Protein AF-A0A8H6XQX0-F1 (afdb_monomer)

Secondary structure (DSSP, 8-state):
----SSS-TTSS--TT-TTSTT-SEEEEEEEB-STT-PEEEEEEEHHHHHHHHHHHHHHHGGGB-HHHHHHHTSPEEP-TT-SSSS--GGGEEEEETTTTEEEEETT---GGGGS-TTPPPPPPPTTS-HHHHHHHHHHHHHHSPPS----GGGS---TTHHHHHHHHHHHHHT--

Radius of gyration: 22.28 Å; Cα contacts (8 Å, |Δi|>4): 234; chains: 1; bounding box: 39×79×39 Å

Organism: NCBI:txid230812

Foldseek 3Di:
DQPPVPPDCPPQHDQQDQPHVLGHKWKAWWWFPDPLGWIKIKIARNNQLVQLLVLCCVQPVVGTDPVSNVRSVPIGGDDPVDPPPDAHPQQWPDAPDVNRMTMGIPPRGWPCVVDDPPRDTDDDDPSDDVVSVVRSVVSCNVRVDDPDDPDPPPPPPPPCPVVVVVVVVVVVVVVD

Nearest PDB structures (foldseek):
  1lfp-assembly1_A  TM=2.891E-01  e=1.469E+00  Aquifex aeolicus
  3bgy-assembly2_B  TM=1.994E-01  e=1.085E+00  Acanthamoeba polyphaga mimivirus
  3qta-assembly1_B  TM=4.505E-01  e=8.505E+00  Haloarcula marismortui ATCC 43049
  2qze-assembly1_A  TM=2.098E-01  e=5.566E+00  Mimivirus

Sequence (176 aa):
MLVCVSTSSTQYGHADNASRPGGVMISASFQSNGANGTVFRILSDNTTTTNLIGAILANCSASLTNASIAAAGSPTPYNDSSTSSLPQPEQIVQYYRASSIALSVDGYNDTSIFQAEGTPDVPIPSTVDATTLDCLNQTIGLAAPLIGGVGSQWAAIPNNMGLLGLVWLVWFSMLM

pLDDT: mean 77.63, std 14.97, range [33.72, 93.06]

Mean predicted aligned error: 12.63 Å

Solvent-accessible surface area (backbone atoms only — not comparable to full-atom values): 10409 Å² total; per-residue (Å²): 110,54,85,64,93,54,100,61,69,71,86,86,49,62,52,74,40,59,87,42,91,49,33,28,30,25,34,34,53,43,28,31,58,50,100,71,53,40,40,35,35,40,40,21,29,41,53,56,41,56,53,45,46,56,53,41,54,73,74,36,48,89,40,35,28,73,68,27,63,60,46,39,78,63,57,42,74,52,55,96,88,46,82,88,85,50,82,50,79,38,17,50,76,47,67,42,77,86,36,25,33,37,37,23,36,71,87,50,74,30,72,32,82,80,51,63,92,87,54,72,71,60,78,81,59,88,73,51,52,61,68,43,50,49,46,51,49,54,42,48,69,68,65,52,83,65,96,76,73,87,65,87,81,68,79,74,68,66,92,60,62,69,55,56,55,52,53,51,53,53,53,55,66,72,74,111

Structure (mmCIF, N/CA/C/O backbone):
data_AF-A0A8H6XQX0-F1
#
_entry.id   AF-A0A8H6XQX0-F1
#
loop_
_atom_site.group_PDB
_atom_site.id
_atom_site.type_symbol
_atom_site.label_atom_id
_atom_site.label_alt_id
_atom_site.label_comp_id
_atom_site.label_asym_id
_atom_site.label_entity_id
_atom_site.label_seq_id
_atom_site.pdbx_PDB_ins_code
_atom_site.Cartn_x
_atom_site.Cartn_y
_atom_site.Cartn_z
_atom_site.occupancy
_atom_site.B_iso_or_equiv
_atom_site.auth_seq_id
_atom_site.auth_comp_id
_atom_site.auth_asym_id
_atom_site.auth_atom_id
_atom_site.pdbx_PDB_model_num
ATOM 1 N N . MET A 1 1 ? -5.087 -7.895 12.248 1.00 46.47 1 MET A N 1
ATOM 2 C CA . MET A 1 1 ? -6.402 -7.234 12.413 1.00 46.47 1 MET A CA 1
ATOM 3 C C . MET A 1 1 ? -6.123 -5.775 12.735 1.00 46.47 1 MET A C 1
ATOM 5 O O . MET A 1 1 ? -5.595 -5.484 13.799 1.00 46.47 1 MET A O 1
ATOM 9 N N . LEU A 1 2 ? -6.349 -4.902 11.763 1.00 50.91 2 LEU A N 1
ATOM 10 C CA . LEU A 1 2 ? -5.970 -3.486 11.688 1.00 50.91 2 LEU A CA 1
ATOM 11 C C . LEU A 1 2 ? -7.205 -2.599 11.881 1.00 50.91 2 LEU A C 1
ATOM 13 O O . LEU A 1 2 ? -7.328 -1.519 11.314 1.00 50.91 2 LEU A O 1
ATOM 17 N N . VAL A 1 3 ? -8.154 -3.074 12.682 1.00 46.59 3 VAL A N 1
ATOM 18 C CA . VAL A 1 3 ? -9.329 -2.300 13.070 1.00 46.59 3 VAL A CA 1
ATOM 19 C C . VAL A 1 3 ? -8.913 -1.399 14.227 1.00 46.59 3 VAL A C 1
ATOM 21 O O . VAL A 1 3 ? -9.240 -1.692 15.365 1.00 46.59 3 VAL A O 1
ATOM 24 N N . CYS A 1 4 ? -8.097 -0.380 13.959 1.00 48.38 4 CYS A N 1
ATOM 25 C CA . CYS A 1 4 ? -7.839 0.735 14.876 1.00 48.38 4 CYS A CA 1
ATOM 26 C C . CYS A 1 4 ? -7.214 1.900 14.091 1.00 48.38 4 CYS A C 1
ATOM 28 O O . CYS A 1 4 ? -6.072 2.273 14.326 1.00 48.38 4 CYS A O 1
ATOM 30 N N . VAL A 1 5 ? -7.992 2.508 13.193 1.00 47.72 5 VAL A N 1
ATOM 31 C CA . VAL A 1 5 ? -8.020 3.980 13.161 1.00 47.72 5 VAL A CA 1
ATOM 32 C C . VAL A 1 5 ? -9.415 4.467 13.560 1.00 47.72 5 VAL A C 1
ATOM 34 O O . VAL A 1 5 ? -10.024 5.333 12.954 1.00 47.72 5 VAL A O 1
ATOM 37 N N . SER A 1 6 ? -9.951 3.839 14.606 1.00 44.19 6 SER A N 1
ATOM 38 C CA . SER A 1 6 ? -11.077 4.339 15.386 1.00 44.19 6 SER A CA 1
ATOM 39 C C . SER A 1 6 ? -10.605 4.422 16.831 1.00 44.19 6 SER A C 1
ATOM 41 O O . SER A 1 6 ? -9.967 3.490 17.323 1.00 44.19 6 SER A O 1
ATOM 43 N N . THR A 1 7 ? -10.923 5.525 17.491 1.00 43.25 7 THR A N 1
ATOM 44 C CA . THR A 1 7 ? -10.449 6.059 18.782 1.00 43.25 7 THR A CA 1
ATOM 45 C C . THR A 1 7 ? -10.664 5.187 20.040 1.00 43.25 7 THR A C 1
ATOM 47 O O . THR A 1 7 ? -10.712 5.700 21.155 1.00 43.25 7 THR A O 1
ATOM 50 N N . SER A 1 8 ? -10.746 3.860 19.914 1.00 44.47 8 SER A N 1
ATOM 51 C CA . SER A 1 8 ? -10.773 2.906 21.028 1.00 44.47 8 SER A CA 1
ATOM 52 C C . SER A 1 8 ? -9.456 2.126 21.085 1.00 44.47 8 SER A C 1
ATOM 54 O O . SER A 1 8 ? -9.314 1.038 20.532 1.00 44.47 8 SER A O 1
ATOM 56 N N . SER A 1 9 ? -8.467 2.693 21.773 1.00 52.31 9 SER A N 1
ATOM 57 C CA . SER A 1 9 ? -7.115 2.143 21.976 1.00 52.31 9 SER A CA 1
ATOM 58 C C . SER A 1 9 ? -7.054 0.856 22.824 1.00 52.31 9 SER A C 1
ATOM 60 O O . SER A 1 9 ? -5.973 0.416 23.216 1.00 52.31 9 SER A O 1
ATOM 62 N N . THR A 1 10 ? -8.190 0.224 23.124 1.00 55.31 10 THR A N 1
ATOM 63 C CA . THR A 1 10 ? -8.288 -0.846 24.126 1.00 55.31 10 THR A CA 1
ATOM 64 C C . THR A 1 10 ? -8.665 -2.214 23.571 1.00 55.31 10 THR A C 1
ATOM 66 O O . THR A 1 10 ? -8.369 -3.206 24.232 1.00 55.31 10 THR A O 1
ATOM 69 N N . GLN A 1 11 ? -9.262 -2.323 22.377 1.00 53.53 11 GLN A N 1
ATOM 70 C CA . GLN A 1 11 ? -9.705 -3.634 21.876 1.00 53.53 11 GLN A CA 1
ATOM 71 C C . GLN A 1 11 ? -8.546 -4.497 21.357 1.00 53.53 11 GLN A C 1
ATOM 73 O O . GLN A 1 11 ? -8.543 -5.709 21.566 1.00 53.53 11 GLN A O 1
ATOM 78 N N . TYR A 1 12 ? -7.542 -3.879 20.726 1.00 58.88 12 TYR A N 1
ATOM 79 C CA . TYR A 1 12 ? -6.393 -4.606 20.174 1.00 58.88 12 TYR A CA 1
ATOM 80 C C . TYR A 1 12 ? -5.043 -4.184 20.782 1.00 58.88 12 TYR A C 1
ATOM 82 O O . TYR A 1 12 ? -4.043 -4.859 20.553 1.00 58.88 12 TYR A O 1
ATOM 90 N N . GLY A 1 13 ? -5.004 -3.127 21.602 1.00 66.62 13 GLY A N 1
ATOM 91 C CA . GLY A 1 13 ? -3.798 -2.585 22.245 1.00 66.62 13 GLY A CA 1
ATOM 92 C C . GLY A 1 13 ? -3.133 -1.457 21.449 1.00 66.62 13 GLY A C 1
ATOM 93 O O . GLY A 1 13 ? -3.655 -1.012 20.431 1.00 66.62 13 GLY A O 1
ATOM 94 N N . HIS A 1 14 ? -1.956 -0.999 21.869 1.00 74.44 14 HIS A N 1
ATOM 95 C CA . HIS A 1 14 ? -1.214 0.036 21.141 1.00 74.44 14 HIS A CA 1
ATOM 96 C C . HIS A 1 14 ? -0.478 -0.546 19.912 1.00 74.44 14 HIS A C 1
ATOM 98 O O . HIS A 1 14 ? -0.322 -1.769 19.792 1.00 74.44 14 HIS A O 1
ATOM 104 N N . ALA A 1 15 ? -0.097 0.307 18.959 1.00 76.12 15 ALA A N 1
ATOM 105 C CA . ALA A 1 15 ? 0.519 -0.095 17.688 1.00 76.12 15 ALA A CA 1
ATOM 106 C C . ALA A 1 15 ? 1.946 -0.659 17.845 1.00 76.12 15 ALA A C 1
ATOM 108 O O . ALA A 1 15 ? 2.382 -1.490 17.049 1.00 76.12 15 ALA A O 1
ATOM 109 N N . ASP A 1 16 ? 2.641 -0.264 18.910 1.00 77.69 16 ASP A N 1
ATOM 110 C CA . ASP A 1 16 ? 3.973 -0.742 19.307 1.00 77.69 16 ASP A CA 1
ATOM 111 C C . ASP A 1 16 ? 3.946 -2.060 20.104 1.00 77.69 16 ASP A C 1
ATOM 113 O O . ASP A 1 16 ? 4.989 -2.560 20.528 1.00 77.69 16 ASP A O 1
ATOM 117 N N . ASN A 1 17 ? 2.765 -2.642 20.328 1.00 76.06 17 ASN A N 1
ATOM 118 C CA . ASN A 1 17 ? 2.637 -3.833 21.152 1.00 76.06 17 ASN A CA 1
ATOM 119 C C . ASN A 1 17 ? 3.160 -5.075 20.412 1.00 76.06 17 ASN A C 1
ATOM 121 O O . ASN A 1 17 ? 2.456 -5.682 19.602 1.00 76.06 17 ASN A O 1
ATOM 125 N N . ALA A 1 18 ? 4.383 -5.490 20.744 1.00 78.81 18 ALA A N 1
ATOM 126 C CA . ALA A 1 18 ? 5.032 -6.669 20.172 1.00 78.81 18 ALA A CA 1
ATOM 127 C C . ALA A 1 18 ? 4.383 -8.006 20.581 1.00 78.81 18 ALA A C 1
ATOM 129 O O . ALA A 1 18 ? 4.634 -9.020 19.935 1.00 78.81 18 ALA A O 1
ATOM 130 N N . SER A 1 19 ? 3.533 -8.023 21.615 1.00 79.19 19 SER A N 1
ATOM 131 C CA . SER A 1 19 ? 2.810 -9.228 22.056 1.00 79.19 19 SER A CA 1
ATOM 132 C C . SER A 1 19 ? 1.633 -9.590 21.143 1.00 79.19 19 SER A C 1
ATOM 134 O O . SER A 1 19 ? 1.005 -10.634 21.325 1.00 79.19 19 SER A O 1
ATOM 136 N N . ARG A 1 20 ? 1.300 -8.734 20.168 1.00 75.50 20 ARG A N 1
ATOM 137 C CA . ARG A 1 20 ? 0.283 -9.021 19.153 1.00 75.50 20 ARG A CA 1
ATOM 138 C C . ARG A 1 20 ? 0.759 -10.151 18.229 1.00 75.50 20 ARG A C 1
ATOM 140 O O . ARG A 1 20 ? 1.919 -10.149 17.813 1.00 75.50 20 ARG A O 1
ATOM 147 N N . PRO A 1 21 ? -0.125 -11.078 17.821 1.00 75.62 21 PRO A N 1
ATOM 148 C CA . PRO A 1 21 ? 0.173 -11.996 16.727 1.00 75.62 21 PRO A CA 1
ATOM 149 C C . PRO A 1 21 ? 0.567 -11.212 15.468 1.00 75.62 21 PRO A C 1
ATOM 151 O O . PRO A 1 21 ? -0.186 -10.350 15.018 1.00 75.62 21 PRO A O 1
ATOM 154 N N . GLY A 1 22 ? 1.757 -11.495 14.937 1.00 77.06 22 GLY A N 1
ATOM 155 C CA . GLY A 1 22 ? 2.340 -10.784 13.796 1.00 77.06 22 GLY A CA 1
ATOM 156 C C . GLY A 1 22 ? 3.239 -9.588 14.145 1.00 77.06 22 GLY A C 1
ATOM 157 O O . GLY A 1 22 ? 3.927 -9.057 13.274 1.00 77.06 22 GLY A O 1
ATOM 158 N N . GLY A 1 23 ? 3.320 -9.218 15.426 1.00 83.88 23 GLY A N 1
ATOM 159 C CA . GLY A 1 23 ? 4.222 -8.192 15.944 1.00 83.88 23 GLY A CA 1
ATOM 160 C C . GLY A 1 23 ? 3.665 -6.770 15.870 1.00 83.88 23 GLY A C 1
ATOM 161 O O . GLY A 1 23 ? 2.464 -6.548 15.716 1.00 83.88 23 GLY A O 1
ATOM 162 N N . VAL A 1 24 ? 4.568 -5.800 16.017 1.00 86.94 24 VAL A N 1
ATOM 163 C CA . VAL A 1 24 ? 4.240 -4.369 15.972 1.00 86.94 24 VAL A CA 1
ATOM 164 C C . VAL A 1 24 ? 3.699 -3.966 14.604 1.00 86.94 24 VAL A C 1
ATOM 166 O O . VAL A 1 24 ? 4.039 -4.574 13.587 1.00 86.94 24 VAL A O 1
ATOM 169 N N . MET A 1 25 ? 2.875 -2.926 14.575 1.00 85.50 25 MET A N 1
ATOM 170 C CA . MET A 1 25 ? 2.371 -2.365 13.329 1.00 85.50 25 MET A CA 1
ATOM 171 C C . MET A 1 25 ? 3.488 -1.602 12.610 1.00 85.50 25 MET A C 1
ATOM 173 O O . MET A 1 25 ? 4.179 -0.780 13.217 1.00 85.50 25 MET A O 1
ATOM 177 N N . ILE A 1 26 ? 3.671 -1.875 11.322 1.00 87.81 26 ILE A N 1
ATOM 178 C CA . ILE A 1 26 ? 4.682 -1.247 10.472 1.00 87.81 26 ILE A CA 1
ATOM 179 C C . ILE A 1 26 ? 4.065 -0.796 9.149 1.00 87.81 26 ILE A C 1
ATOM 181 O O . ILE A 1 26 ? 3.091 -1.370 8.662 1.00 87.81 26 ILE A O 1
ATOM 185 N N . SER A 1 27 ? 4.662 0.235 8.566 1.00 89.25 27 SER A N 1
ATOM 186 C CA . SER A 1 27 ? 4.306 0.768 7.260 1.00 89.25 27 SER A CA 1
ATOM 187 C C . SER A 1 27 ? 5.453 0.559 6.278 1.00 89.25 27 SER A C 1
ATOM 189 O O . SER A 1 27 ? 6.614 0.813 6.603 1.00 89.25 27 SER A O 1
ATOM 191 N N . ALA A 1 28 ? 5.120 0.159 5.055 1.00 90.69 28 ALA A N 1
ATOM 192 C CA . ALA A 1 28 ? 6.039 0.141 3.919 1.00 90.69 28 ALA A CA 1
ATOM 193 C C . ALA A 1 28 ? 5.522 1.084 2.830 1.00 90.69 28 ALA A C 1
ATOM 195 O O . ALA A 1 28 ? 4.316 1.116 2.582 1.00 90.69 28 ALA A O 1
ATOM 196 N N . SER A 1 29 ? 6.409 1.854 2.199 1.00 91.00 29 SER A N 1
ATOM 197 C CA . SER A 1 29 ? 6.061 2.762 1.105 1.00 91.00 29 SER A CA 1
ATOM 198 C C . SER A 1 29 ? 6.590 2.255 -0.234 1.00 91.00 29 SER A C 1
ATOM 200 O O . SER A 1 29 ? 7.696 1.726 -0.340 1.00 91.00 29 SER A O 1
ATOM 202 N N . PHE A 1 30 ? 5.783 2.446 -1.271 1.00 91.94 30 PHE A N 1
ATOM 203 C CA . PHE A 1 30 ? 6.049 2.038 -2.641 1.00 91.94 30 PHE A CA 1
ATOM 204 C C . PHE A 1 30 ? 5.754 3.222 -3.550 1.00 91.94 30 PHE A C 1
ATOM 206 O O . PHE A 1 30 ? 4.669 3.790 -3.488 1.00 91.94 30 PHE A O 1
ATOM 213 N N . GLN A 1 31 ? 6.705 3.613 -4.390 1.00 93.06 31 GLN A N 1
ATOM 214 C CA . GLN A 1 31 ? 6.524 4.742 -5.294 1.00 93.06 31 GLN A CA 1
ATOM 215 C C . GLN A 1 31 ? 6.394 4.228 -6.720 1.00 93.06 31 GLN A C 1
ATOM 217 O O . GLN A 1 31 ? 7.271 3.503 -7.192 1.00 93.06 31 GLN A O 1
ATOM 222 N N . SER A 1 32 ? 5.330 4.625 -7.413 1.00 92.94 32 SER A N 1
ATOM 223 C CA . SER A 1 32 ? 5.140 4.288 -8.823 1.00 92.94 32 SER A CA 1
ATOM 224 C C . SER A 1 32 ? 6.219 4.919 -9.697 1.00 92.94 32 SER A C 1
ATOM 226 O O . SER A 1 32 ? 6.589 6.076 -9.487 1.00 92.94 32 SER A O 1
ATOM 228 N N . ASN A 1 33 ? 6.630 4.211 -10.743 1.00 91.19 33 ASN A N 1
ATOM 229 C CA . ASN A 1 33 ? 7.502 4.726 -11.801 1.00 91.19 33 ASN A CA 1
ATOM 230 C C . ASN A 1 33 ? 6.748 5.567 -12.860 1.00 91.19 33 ASN A C 1
ATOM 232 O O . ASN A 1 33 ? 7.336 6.022 -13.838 1.00 91.19 33 ASN A O 1
ATOM 236 N N . GLY A 1 34 ? 5.435 5.766 -12.694 1.00 81.94 34 GLY A N 1
ATOM 237 C CA . GLY A 1 34 ? 4.633 6.634 -13.554 1.00 81.94 34 GLY A CA 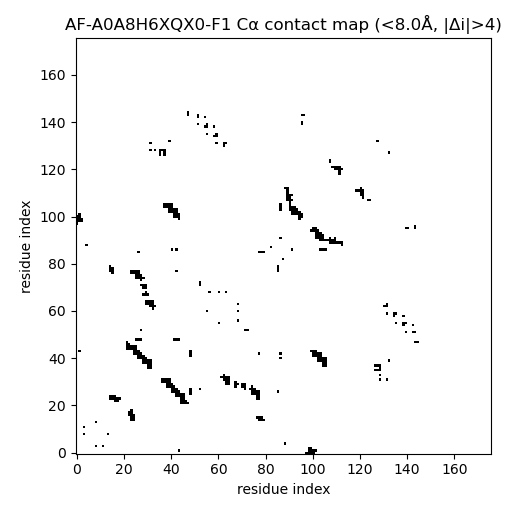1
ATOM 238 C C . GLY A 1 34 ? 5.004 8.118 -13.448 1.00 81.94 34 GLY A C 1
ATOM 239 O O . GLY A 1 34 ? 5.636 8.563 -12.489 1.00 81.94 34 GLY A O 1
ATOM 240 N N . ALA A 1 35 ? 4.548 8.911 -14.423 1.00 68.81 35 ALA A N 1
ATOM 241 C CA . ALA A 1 35 ? 4.912 10.325 -14.593 1.00 68.81 35 ALA A CA 1
ATOM 242 C C . ALA A 1 35 ? 4.626 11.227 -13.373 1.00 68.81 35 ALA A C 1
ATOM 244 O O . ALA A 1 35 ? 5.300 12.238 -13.196 1.00 68.81 35 ALA A O 1
ATOM 245 N N . ASN A 1 36 ? 3.657 10.858 -12.529 1.00 75.50 36 ASN A N 1
ATOM 246 C CA . ASN A 1 36 ? 3.267 11.629 -11.343 1.00 75.50 36 ASN A CA 1
ATOM 247 C C . ASN A 1 36 ? 3.897 11.112 -10.037 1.00 75.50 36 ASN A C 1
ATOM 249 O O . ASN A 1 36 ? 3.697 11.727 -8.993 1.00 75.50 36 ASN A O 1
ATOM 253 N N . GLY A 1 37 ? 4.647 10.000 -10.072 1.00 83.25 37 GLY A N 1
ATOM 254 C CA . GLY A 1 37 ? 5.416 9.510 -8.924 1.00 83.25 37 GLY A CA 1
ATOM 255 C C . GLY A 1 37 ? 4.597 9.275 -7.649 1.00 83.25 37 GLY A C 1
ATOM 256 O O . GLY A 1 37 ? 5.038 9.672 -6.571 1.00 83.25 37 GLY A O 1
ATOM 257 N N . THR A 1 38 ? 3.420 8.656 -7.764 1.00 90.25 38 THR A N 1
ATOM 258 C CA . THR A 1 38 ? 2.505 8.407 -6.640 1.00 90.25 38 THR A CA 1
ATOM 259 C C . THR A 1 38 ? 3.080 7.454 -5.600 1.00 90.25 38 THR A C 1
ATOM 261 O O . THR A 1 38 ? 3.690 6.441 -5.944 1.00 90.25 38 THR A O 1
ATOM 264 N N . VAL A 1 39 ? 2.889 7.789 -4.322 1.00 91.50 39 VAL A N 1
ATOM 265 C CA . VAL A 1 39 ? 3.366 6.991 -3.190 1.00 91.50 39 VAL A CA 1
ATOM 266 C C . VAL A 1 39 ? 2.190 6.228 -2.595 1.00 91.50 39 VAL A C 1
ATOM 268 O O . VAL A 1 39 ? 1.236 6.815 -2.092 1.00 91.50 39 VAL A O 1
ATOM 271 N N . PHE A 1 40 ? 2.279 4.909 -2.655 1.00 91.62 40 PHE A N 1
ATOM 272 C CA . PHE A 1 40 ? 1.382 3.976 -1.997 1.00 91.62 40 PHE A CA 1
ATOM 273 C C . PHE A 1 40 ? 2.010 3.549 -0.679 1.00 91.62 40 PHE A C 1
ATOM 275 O O . PHE A 1 40 ? 3.222 3.317 -0.617 1.00 91.62 40 PHE A O 1
ATOM 282 N N . ARG A 1 41 ? 1.211 3.397 0.373 1.00 91.31 41 ARG A N 1
ATOM 283 C CA . ARG A 1 41 ? 1.691 2.812 1.627 1.00 91.31 41 ARG A CA 1
ATOM 284 C C . ARG A 1 41 ? 0.829 1.639 2.017 1.00 91.31 41 ARG A C 1
ATOM 286 O O . ARG A 1 41 ? -0.383 1.641 1.833 1.00 91.31 41 ARG A O 1
ATOM 293 N N . ILE A 1 42 ? 1.484 0.631 2.562 1.00 90.88 42 ILE A N 1
ATOM 294 C CA . ILE A 1 42 ? 0.822 -0.522 3.147 1.00 90.88 42 ILE A CA 1
ATOM 295 C C . ILE A 1 42 ? 1.075 -0.471 4.633 1.00 90.88 42 ILE A C 1
ATOM 297 O O . ILE A 1 42 ? 2.224 -0.334 5.054 1.00 90.88 42 ILE A O 1
ATOM 301 N N . LEU A 1 43 ? 0.003 -0.603 5.399 1.00 89.31 43 LEU A N 1
ATOM 302 C CA . LEU A 1 43 ? 0.031 -0.654 6.847 1.00 89.31 43 LEU A CA 1
ATOM 303 C C . LEU A 1 43 ? -0.472 -2.022 7.305 1.00 89.31 43 LEU A C 1
ATOM 305 O O . LEU A 1 43 ? -1.607 -2.405 7.001 1.00 89.31 43 LEU A O 1
ATOM 309 N N . SER A 1 44 ? 0.385 -2.762 8.007 1.00 88.31 44 SER A N 1
ATOM 310 C CA . SER A 1 44 ? 0.058 -4.075 8.571 1.00 88.31 44 SER A CA 1
ATOM 311 C C . SER A 1 44 ? 0.934 -4.425 9.777 1.00 88.31 44 SER A C 1
ATOM 313 O O . SER A 1 44 ? 1.783 -3.638 10.192 1.00 88.31 44 SER A O 1
ATOM 315 N N . ASP A 1 45 ? 0.726 -5.590 10.392 1.00 87.62 45 ASP A N 1
ATOM 316 C CA . ASP A 1 45 ? 1.684 -6.135 11.362 1.00 87.62 45 ASP A CA 1
ATOM 317 C C . ASP A 1 45 ? 3.033 -6.466 10.692 1.00 87.62 45 ASP A C 1
ATOM 319 O O . ASP A 1 45 ? 3.143 -6.563 9.464 1.00 87.62 45 ASP A O 1
ATOM 323 N N . ASN A 1 46 ? 4.083 -6.612 11.498 1.00 87.31 46 ASN A N 1
ATOM 324 C CA . ASN A 1 46 ? 5.444 -6.816 11.011 1.00 87.31 46 ASN A CA 1
ATOM 325 C C . ASN A 1 46 ? 5.564 -8.042 10.092 1.00 87.31 46 ASN A C 1
ATOM 327 O O . ASN A 1 46 ? 6.094 -7.962 8.978 1.00 87.31 46 ASN A O 1
ATOM 331 N N . THR A 1 47 ? 5.004 -9.172 10.515 1.00 86.12 47 THR A N 1
ATOM 332 C CA . THR A 1 47 ? 5.115 -10.420 9.750 1.00 86.12 47 THR A CA 1
ATOM 333 C C . THR A 1 47 ? 4.356 -10.368 8.430 1.00 86.12 47 THR A C 1
ATOM 335 O O . THR A 1 47 ? 4.852 -10.831 7.405 1.00 86.12 47 THR A O 1
ATOM 338 N N . THR A 1 48 ? 3.160 -9.785 8.411 1.00 87.88 48 THR A N 1
ATOM 339 C CA . THR A 1 48 ? 2.384 -9.690 7.172 1.00 87.88 48 THR A CA 1
ATOM 340 C C . THR A 1 48 ? 2.971 -8.659 6.220 1.00 87.88 48 THR A C 1
ATOM 342 O O . THR A 1 48 ? 3.051 -8.941 5.028 1.00 87.88 48 THR A O 1
ATOM 345 N N . THR A 1 49 ? 3.448 -7.513 6.713 1.00 89.25 49 THR A N 1
ATOM 346 C CA . THR A 1 49 ? 4.070 -6.491 5.857 1.00 89.25 49 THR A CA 1
ATOM 347 C C . THR A 1 49 ? 5.346 -7.021 5.209 1.00 89.25 49 THR A C 1
ATOM 349 O O . THR A 1 49 ? 5.529 -6.849 4.009 1.00 89.25 49 THR A O 1
ATOM 352 N N . THR A 1 50 ? 6.201 -7.725 5.958 1.00 88.44 50 THR A N 1
ATOM 353 C CA . THR A 1 50 ? 7.437 -8.323 5.411 1.00 88.44 50 THR A CA 1
ATOM 354 C C . THR A 1 50 ? 7.146 -9.382 4.345 1.00 88.44 50 THR A C 1
ATOM 356 O O . THR A 1 50 ? 7.781 -9.379 3.289 1.00 88.44 50 THR A O 1
ATOM 359 N N . ASN A 1 51 ? 6.129 -10.223 4.555 1.00 87.38 51 ASN A N 1
ATOM 360 C CA . ASN A 1 51 ? 5.666 -11.177 3.544 1.00 87.38 51 ASN A CA 1
ATOM 361 C C . ASN A 1 51 ? 5.082 -10.483 2.299 1.00 87.38 51 ASN A C 1
ATOM 363 O O . ASN A 1 51 ? 5.382 -10.876 1.170 1.00 87.38 51 ASN A O 1
ATOM 367 N N . LEU A 1 52 ? 4.274 -9.434 2.489 1.00 89.50 52 LEU A N 1
ATOM 368 C CA . LEU A 1 52 ? 3.678 -8.670 1.391 1.00 89.50 52 LEU A CA 1
ATOM 369 C C . LEU A 1 52 ? 4.726 -7.911 0.579 1.00 89.50 52 LEU A C 1
ATOM 371 O O . LEU A 1 52 ? 4.622 -7.902 -0.643 1.00 89.50 52 LEU A O 1
ATOM 375 N N . ILE A 1 53 ? 5.754 -7.336 1.214 1.00 90.75 53 ILE A N 1
ATOM 376 C CA . ILE A 1 53 ? 6.877 -6.699 0.509 1.00 90.75 53 ILE A CA 1
ATOM 377 C C . ILE A 1 53 ? 7.487 -7.687 -0.491 1.00 90.75 53 ILE A C 1
ATOM 379 O O . ILE A 1 53 ? 7.629 -7.352 -1.663 1.00 90.75 53 ILE A O 1
ATOM 383 N N . GLY A 1 54 ? 7.776 -8.923 -0.069 1.00 88.62 54 GLY A N 1
ATOM 384 C CA . GLY A 1 54 ? 8.315 -9.950 -0.965 1.00 88.62 54 GLY A CA 1
ATOM 385 C C . GLY A 1 54 ? 7.404 -10.236 -2.165 1.00 88.62 54 GLY A C 1
ATOM 386 O O . GLY A 1 54 ? 7.870 -10.257 -3.305 1.00 88.62 54 GLY A O 1
ATOM 387 N N . ALA A 1 55 ? 6.099 -10.392 -1.927 1.00 89.50 55 ALA A N 1
ATOM 388 C CA . ALA A 1 55 ? 5.120 -10.630 -2.989 1.00 89.50 55 ALA A CA 1
ATOM 389 C C . ALA A 1 55 ? 4.981 -9.435 -3.950 1.00 89.50 55 ALA A C 1
ATOM 391 O O . ALA A 1 55 ? 4.896 -9.621 -5.164 1.00 89.50 55 ALA A O 1
ATOM 392 N N . ILE A 1 56 ? 4.992 -8.209 -3.427 1.00 91.44 56 ILE A N 1
ATOM 393 C CA . ILE A 1 56 ? 4.867 -6.975 -4.212 1.00 91.44 56 ILE A CA 1
ATOM 394 C C . ILE A 1 56 ? 6.108 -6.743 -5.058 1.00 91.44 56 ILE A C 1
ATOM 396 O O . ILE A 1 56 ? 5.987 -6.422 -6.235 1.00 91.44 56 ILE A O 1
ATOM 400 N N . LEU A 1 57 ? 7.304 -6.944 -4.511 1.00 90.94 57 LEU A N 1
ATOM 401 C CA . LEU A 1 57 ? 8.532 -6.799 -5.290 1.00 90.94 57 LEU A CA 1
ATOM 402 C C . LEU A 1 57 ? 8.625 -7.857 -6.401 1.00 90.94 57 LEU A C 1
ATOM 404 O O . LEU A 1 57 ? 9.097 -7.553 -7.497 1.00 90.94 57 LEU A O 1
ATOM 408 N N . ALA A 1 58 ? 8.121 -9.070 -6.159 1.00 90.12 58 ALA A N 1
ATOM 409 C CA . ALA A 1 58 ? 8.086 -10.123 -7.170 1.00 90.12 58 ALA A CA 1
ATOM 410 C C . ALA A 1 58 ? 7.110 -9.830 -8.326 1.00 90.12 58 ALA A C 1
ATOM 412 O O . ALA A 1 58 ? 7.430 -10.148 -9.468 1.00 90.12 58 ALA A O 1
ATOM 413 N N . ASN A 1 59 ? 5.948 -9.221 -8.052 1.00 90.50 59 ASN A N 1
ATOM 414 C CA . ASN A 1 59 ? 4.889 -9.034 -9.056 1.00 90.50 59 ASN A CA 1
ATOM 415 C C . ASN A 1 59 ? 4.808 -7.608 -9.631 1.00 90.50 59 ASN A C 1
ATOM 417 O O . ASN A 1 59 ? 4.453 -7.440 -10.793 1.00 90.50 59 ASN A O 1
ATOM 421 N N . CYS A 1 60 ? 5.159 -6.585 -8.847 1.00 91.44 60 CYS A N 1
ATOM 422 C CA . CYS A 1 60 ? 4.943 -5.170 -9.174 1.00 91.44 60 CYS A CA 1
ATOM 423 C C . CYS A 1 60 ? 6.229 -4.356 -9.362 1.00 91.44 60 CYS A C 1
ATOM 425 O O . CYS A 1 60 ? 6.144 -3.154 -9.602 1.00 91.44 60 CYS A O 1
ATOM 427 N N . SER A 1 61 ? 7.421 -4.960 -9.287 1.00 90.81 61 SER A N 1
ATOM 428 C CA . SER A 1 61 ? 8.696 -4.228 -9.430 1.00 90.81 61 SER A CA 1
ATOM 429 C C . SER A 1 61 ? 8.810 -3.417 -10.726 1.00 90.81 61 SER A C 1
ATOM 431 O O . SER A 1 61 ? 9.412 -2.349 -10.712 1.00 90.81 61 SER A O 1
ATOM 433 N N . ALA A 1 62 ? 8.185 -3.859 -11.822 1.00 90.75 62 ALA A N 1
ATOM 434 C CA . ALA A 1 62 ? 8.169 -3.127 -13.092 1.00 90.75 62 ALA A CA 1
ATOM 435 C C . ALA A 1 62 ? 7.432 -1.773 -13.020 1.00 90.75 62 ALA A C 1
ATOM 437 O O . ALA A 1 62 ? 7.750 -0.853 -13.774 1.00 90.75 62 ALA A O 1
ATOM 438 N N . SER A 1 63 ? 6.465 -1.646 -12.111 1.00 90.31 63 SER A N 1
ATOM 439 C CA . SER A 1 63 ? 5.662 -0.436 -11.911 1.00 90.31 63 SER A CA 1
ATOM 440 C C . SER A 1 63 ? 6.220 0.468 -10.810 1.00 90.31 63 SER A C 1
ATOM 442 O O . SER A 1 63 ? 5.679 1.544 -10.574 1.00 90.31 63 SER A O 1
ATOM 444 N N . LEU A 1 64 ? 7.305 0.066 -10.143 1.00 92.44 64 LEU A N 1
ATOM 445 C CA . LEU A 1 64 ? 7.885 0.763 -8.997 1.00 92.44 64 LEU A CA 1
ATOM 446 C C . LEU A 1 64 ? 9.226 1.415 -9.338 1.00 92.44 64 LEU A C 1
ATOM 448 O O . LEU A 1 64 ? 9.966 0.956 -10.207 1.00 92.44 64 LEU A O 1
ATOM 452 N N . THR A 1 65 ? 9.569 2.497 -8.640 1.00 91.38 65 THR A N 1
ATOM 453 C CA . THR A 1 65 ? 10.897 3.112 -8.776 1.00 91.38 65 THR A CA 1
ATOM 454 C C . THR A 1 65 ? 11.957 2.263 -8.076 1.00 91.38 65 THR A C 1
ATOM 456 O O . THR A 1 65 ? 11.712 1.713 -7.001 1.00 91.38 65 THR A O 1
ATOM 459 N N . ASN A 1 66 ? 13.182 2.229 -8.611 1.00 88.06 66 ASN A N 1
ATOM 460 C CA . ASN A 1 66 ? 14.309 1.525 -7.978 1.00 88.06 66 ASN A CA 1
ATOM 461 C C . ASN A 1 66 ? 14.569 1.998 -6.536 1.00 88.06 66 ASN A C 1
ATOM 463 O O . ASN A 1 66 ? 14.913 1.197 -5.670 1.00 88.06 66 ASN A O 1
ATOM 467 N N . ALA A 1 67 ? 14.370 3.294 -6.271 1.00 86.19 67 ALA A N 1
ATOM 468 C CA . ALA A 1 67 ? 14.484 3.860 -4.931 1.00 86.19 67 ALA A CA 1
ATOM 469 C C . ALA A 1 67 ? 13.443 3.263 -3.973 1.00 86.19 67 ALA A C 1
ATOM 471 O O . ALA A 1 67 ? 13.783 2.905 -2.848 1.00 86.19 67 ALA A O 1
ATOM 472 N N . SER A 1 68 ? 12.197 3.097 -4.427 1.00 86.88 68 SER A N 1
ATOM 473 C CA . SER A 1 68 ? 11.151 2.480 -3.610 1.00 86.88 68 SER A CA 1
ATOM 474 C C . SER A 1 68 ? 11.360 0.983 -3.392 1.00 86.88 68 SER A C 1
ATOM 476 O O . SER A 1 68 ? 11.107 0.498 -2.297 1.00 86.88 68 SER A O 1
ATOM 478 N N . ILE A 1 69 ? 11.903 0.263 -4.379 1.00 86.94 69 ILE A N 1
ATOM 479 C CA . ILE A 1 69 ? 12.271 -1.154 -4.231 1.00 86.94 69 ILE A CA 1
ATOM 480 C C . ILE A 1 69 ? 13.322 -1.320 -3.125 1.00 86.94 69 ILE A C 1
ATOM 482 O O . ILE A 1 69 ? 13.200 -2.209 -2.285 1.00 86.94 69 ILE A O 1
ATOM 486 N N . ALA A 1 70 ? 14.325 -0.437 -3.087 1.00 84.50 70 ALA A N 1
ATOM 487 C CA . ALA A 1 70 ? 15.324 -0.430 -2.023 1.00 84.50 70 ALA A CA 1
ATOM 488 C C . ALA A 1 70 ? 14.721 -0.032 -0.661 1.00 84.50 70 ALA A C 1
ATOM 490 O O . ALA A 1 70 ? 15.008 -0.672 0.350 1.00 84.50 70 ALA A O 1
ATOM 491 N N . ALA A 1 71 ? 13.862 0.993 -0.633 1.00 83.31 71 ALA A N 1
ATOM 492 C CA . ALA A 1 71 ? 13.228 1.488 0.590 1.00 83.31 71 ALA A CA 1
ATOM 493 C C . ALA A 1 71 ? 12.223 0.493 1.198 1.00 83.31 71 ALA A C 1
ATOM 495 O O . ALA A 1 71 ? 12.114 0.411 2.421 1.00 83.31 71 ALA A O 1
ATOM 496 N N . ALA A 1 72 ? 11.543 -0.310 0.376 1.00 83.00 72 ALA A N 1
ATOM 497 C CA . ALA A 1 72 ? 10.593 -1.323 0.831 1.00 83.00 72 ALA A CA 1
ATOM 498 C C . ALA A 1 72 ? 11.238 -2.368 1.760 1.00 83.00 72 ALA A C 1
ATOM 500 O O . ALA A 1 72 ? 10.563 -2.913 2.628 1.00 83.00 72 ALA A O 1
ATOM 501 N N . GLY A 1 73 ? 12.548 -2.613 1.633 1.00 79.94 73 GLY A N 1
ATOM 502 C CA . GLY A 1 73 ? 13.302 -3.489 2.537 1.00 79.94 73 GLY A CA 1
ATOM 503 C C . GLY A 1 73 ? 13.535 -2.913 3.941 1.00 79.94 73 GLY A C 1
ATOM 504 O O . GLY A 1 73 ? 14.063 -3.612 4.801 1.00 79.94 73 GLY A O 1
ATOM 505 N N . SER A 1 74 ? 13.172 -1.652 4.186 1.00 83.50 74 SER A N 1
ATOM 506 C CA . SER A 1 74 ? 13.315 -0.962 5.474 1.00 83.50 74 SER A CA 1
ATOM 507 C C . SER A 1 74 ? 11.977 -0.355 5.923 1.00 83.50 74 SER A C 1
ATOM 509 O O . SER A 1 74 ? 11.843 0.870 5.961 1.00 83.50 74 SER A O 1
ATOM 511 N N . PRO A 1 75 ? 10.965 -1.185 6.249 1.00 83.44 75 PRO A N 1
ATOM 512 C CA . PRO A 1 75 ? 9.682 -0.684 6.723 1.00 83.44 75 PRO A CA 1
ATOM 513 C C . PRO A 1 75 ? 9.830 0.037 8.066 1.00 83.44 75 PRO A C 1
ATOM 515 O O . PRO A 1 75 ? 10.651 -0.328 8.911 1.00 83.44 75 PRO A O 1
ATOM 518 N N . THR A 1 76 ? 9.001 1.055 8.278 1.00 86.31 76 THR A N 1
ATOM 519 C CA . THR A 1 76 ? 9.051 1.903 9.472 1.00 86.31 76 THR A CA 1
ATOM 520 C C . THR A 1 76 ? 7.930 1.547 10.447 1.00 86.31 76 THR A C 1
ATOM 522 O O . THR A 1 76 ? 6.803 1.328 9.999 1.00 86.31 76 THR A O 1
ATOM 525 N N . PRO A 1 77 ? 8.175 1.533 11.768 1.00 83.50 77 PRO A N 1
ATOM 526 C CA . PRO A 1 77 ? 7.116 1.360 12.760 1.00 83.50 77 PRO A CA 1
ATOM 527 C C . PRO A 1 77 ? 6.009 2.408 12.623 1.00 83.50 77 PRO A C 1
ATOM 529 O O . PRO A 1 77 ? 6.285 3.579 12.354 1.00 83.50 77 PRO A O 1
ATOM 532 N N . TYR A 1 78 ? 4.761 1.995 12.841 1.00 79.31 78 TYR A N 1
ATOM 533 C CA . TYR A 1 78 ? 3.639 2.922 12.941 1.00 79.31 78 TYR A CA 1
ATOM 534 C C . TYR A 1 78 ? 3.741 3.708 14.251 1.00 79.31 78 TYR A C 1
ATOM 536 O O . TYR A 1 78 ? 3.832 3.125 15.332 1.00 79.31 78 TYR A O 1
ATOM 544 N N . ASN A 1 79 ? 3.711 5.036 14.151 1.00 74.38 79 ASN A N 1
ATOM 545 C CA . ASN A 1 79 ? 3.757 5.940 15.293 1.00 74.38 79 ASN A CA 1
ATOM 546 C C . ASN A 1 79 ? 2.606 6.946 15.228 1.00 74.38 79 ASN A C 1
ATOM 548 O O . ASN A 1 79 ? 2.687 7.936 14.503 1.00 74.38 79 ASN A O 1
ATOM 552 N N . ASP A 1 80 ? 1.588 6.716 16.053 1.00 65.81 80 ASP A N 1
ATOM 553 C CA . ASP A 1 80 ? 0.337 7.484 16.112 1.00 65.81 80 ASP A CA 1
ATOM 554 C C . ASP A 1 80 ? 0.534 8.989 16.399 1.00 65.81 80 ASP A C 1
ATOM 556 O O . ASP A 1 80 ? -0.353 9.804 16.181 1.00 65.81 80 ASP A O 1
ATOM 560 N N . SER A 1 81 ? 1.723 9.386 16.869 1.00 64.44 81 SER A N 1
ATOM 561 C CA . SER A 1 81 ? 2.063 10.788 17.152 1.00 64.44 81 SER A CA 1
ATOM 562 C C . SER A 1 81 ? 2.593 11.565 15.939 1.00 64.44 81 SER A C 1
ATOM 564 O O . SER A 1 81 ? 2.791 12.777 16.031 1.00 64.44 81 SER A O 1
ATOM 566 N N . SER A 1 82 ? 2.877 10.898 14.816 1.00 59.47 82 SER A N 1
ATOM 567 C CA . SER A 1 82 ? 3.452 11.532 13.622 1.00 59.47 82 SER A CA 1
ATOM 568 C C . SER A 1 82 ? 2.440 11.619 12.483 1.00 59.47 82 SER A C 1
ATOM 570 O O . SER A 1 82 ? 2.045 10.610 11.914 1.00 59.47 82 SER A O 1
ATOM 572 N N . THR A 1 83 ? 2.058 12.839 12.103 1.00 57.75 83 THR A N 1
ATOM 573 C CA . THR A 1 83 ? 1.091 13.101 11.021 1.00 57.75 83 THR A CA 1
ATOM 574 C C . THR A 1 83 ? 1.700 13.047 9.617 1.00 57.75 83 THR A C 1
ATOM 576 O O . THR A 1 83 ? 0.959 12.981 8.643 1.00 57.75 83 THR A O 1
ATOM 579 N N . SER A 1 84 ? 3.033 13.076 9.498 1.00 56.75 84 SER A N 1
ATOM 580 C CA . SER A 1 84 ? 3.736 13.214 8.209 1.00 56.75 84 SER A CA 1
ATOM 581 C C . SER A 1 84 ? 4.257 11.902 7.613 1.00 56.75 84 SER A C 1
ATOM 583 O O . SER A 1 84 ? 4.674 11.884 6.458 1.00 56.75 84 SER A O 1
ATOM 585 N N . SER A 1 85 ? 4.300 10.816 8.388 1.00 57.53 85 SER A N 1
ATOM 586 C CA . SER A 1 85 ? 4.875 9.526 7.962 1.00 57.53 85 SER A CA 1
ATOM 587 C C . SER A 1 85 ? 3.869 8.380 7.935 1.00 57.53 85 SER A C 1
ATOM 589 O O . SER A 1 85 ? 4.238 7.261 7.573 1.00 57.53 85 SER A O 1
ATOM 591 N N . LEU A 1 86 ? 2.622 8.647 8.320 1.00 70.50 86 LEU A N 1
ATOM 592 C CA . LEU A 1 86 ? 1.586 7.643 8.500 1.00 70.50 86 LEU A CA 1
ATOM 593 C C . LEU A 1 86 ? 0.431 7.865 7.529 1.00 70.50 86 LEU A C 1
ATOM 595 O O . LEU A 1 86 ? 0.065 9.014 7.285 1.00 70.50 86 LEU A O 1
ATOM 599 N N . PRO A 1 87 ? -0.176 6.776 7.038 1.00 73.50 87 PRO A N 1
ATOM 600 C CA . PRO A 1 87 ? -1.418 6.877 6.303 1.00 73.50 87 PRO A CA 1
ATOM 601 C C . PRO A 1 87 ? -2.560 7.229 7.254 1.00 73.50 87 PRO A C 1
ATOM 603 O O . PRO A 1 87 ? -2.844 6.492 8.200 1.00 73.50 87 PRO A O 1
ATOM 606 N N . GLN A 1 88 ? -3.191 8.374 7.011 1.00 80.50 88 GLN A N 1
ATOM 607 C CA . GLN A 1 88 ? -4.387 8.788 7.745 1.00 80.50 88 GLN A CA 1
ATOM 608 C C . GLN A 1 88 ? -5.620 8.014 7.229 1.00 80.50 88 GLN A C 1
ATOM 610 O O . GLN A 1 88 ? -5.574 7.496 6.108 1.00 80.50 88 GLN A O 1
ATOM 615 N N . PRO A 1 89 ? -6.716 7.905 8.006 1.00 78.94 89 PRO A N 1
ATOM 616 C CA . PRO A 1 89 ? -7.938 7.208 7.587 1.00 78.94 89 PRO A CA 1
ATOM 617 C C . PRO A 1 89 ? -8.458 7.634 6.222 1.00 78.94 89 PRO A C 1
ATOM 619 O O . PRO A 1 89 ? -8.841 6.794 5.415 1.00 78.94 89 PRO A O 1
ATOM 622 N N . GLU A 1 90 ? -8.405 8.932 5.946 1.00 83.62 90 GLU A N 1
ATOM 623 C CA . GLU A 1 90 ? -8.919 9.552 4.725 1.00 83.62 90 GLU A CA 1
ATOM 624 C C . GLU A 1 90 ? -8.037 9.219 3.514 1.00 83.62 90 GLU A C 1
ATOM 626 O O . GLU A 1 90 ? -8.431 9.418 2.370 1.00 83.62 90 GLU A O 1
ATOM 631 N N . GLN A 1 91 ? -6.819 8.726 3.747 1.00 87.88 91 GLN A N 1
ATOM 632 C CA . GLN A 1 91 ? -5.875 8.339 2.701 1.00 87.88 91 GLN A CA 1
ATOM 633 C C . GLN A 1 91 ? -5.984 6.855 2.343 1.00 87.88 91 GLN A C 1
ATOM 635 O O . GLN A 1 91 ? -5.330 6.405 1.396 1.00 87.88 91 GLN A O 1
ATOM 640 N N . ILE A 1 92 ? -6.757 6.075 3.104 1.00 88.62 92 ILE A N 1
ATOM 641 C CA . ILE A 1 92 ? -6.909 4.640 2.880 1.00 88.62 92 ILE A CA 1
ATOM 642 C C . ILE A 1 92 ? -7.888 4.422 1.734 1.00 88.62 92 ILE A C 1
ATOM 644 O O . ILE A 1 92 ? -9.025 4.869 1.763 1.00 88.62 92 ILE A O 1
ATOM 648 N N . VAL A 1 93 ? -7.421 3.700 0.721 1.00 88.88 93 VAL A N 1
ATOM 6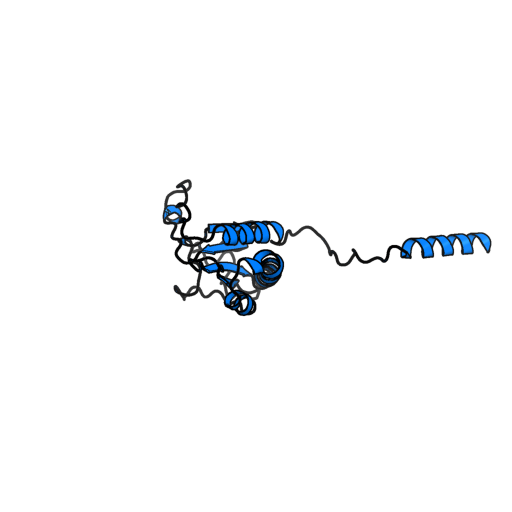49 C CA . VAL A 1 93 ? -8.208 3.377 -0.470 1.00 88.88 93 VAL A CA 1
ATOM 650 C C . VAL A 1 93 ? -8.883 2.022 -0.321 1.00 88.88 93 VAL A C 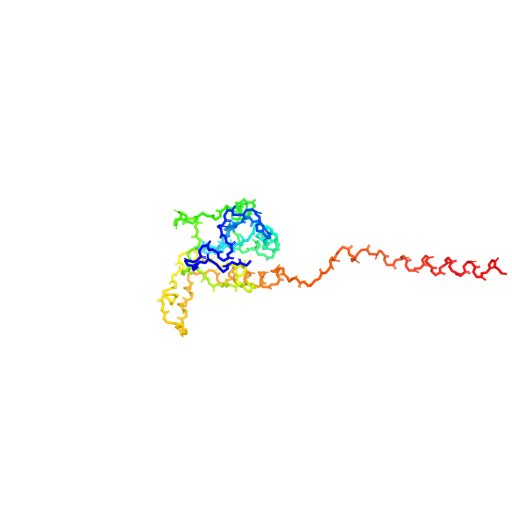1
ATOM 652 O O . VAL A 1 93 ? -9.984 1.814 -0.816 1.00 88.88 93 VAL A O 1
ATOM 655 N N . GLN A 1 94 ? -8.217 1.067 0.331 1.00 88.12 94 GLN A N 1
ATOM 656 C CA . GLN A 1 94 ? -8.759 -0.278 0.464 1.00 88.12 94 GLN A CA 1
ATOM 657 C C . GLN A 1 94 ? -8.235 -0.979 1.712 1.00 88.12 94 GLN A C 1
ATOM 659 O O . GLN A 1 94 ? -7.034 -1.003 1.995 1.00 88.12 94 GLN A O 1
ATOM 664 N N . TYR A 1 95 ? -9.155 -1.646 2.401 1.00 88.06 95 TYR A N 1
ATOM 665 C CA . TYR A 1 95 ? -8.850 -2.604 3.453 1.00 88.06 95 TYR A CA 1
ATOM 666 C C . TYR A 1 95 ? -8.927 -4.034 2.922 1.00 88.06 95 TYR A C 1
ATOM 668 O O . TYR A 1 95 ? -9.862 -4.392 2.204 1.00 88.06 95 TYR A O 1
ATOM 676 N N . TYR A 1 96 ? -7.978 -4.876 3.324 1.00 86.25 96 TYR A N 1
ATOM 677 C CA . TYR A 1 96 ? -7.935 -6.291 2.959 1.00 86.25 96 TYR A CA 1
ATOM 678 C C . TYR A 1 96 ? -8.032 -7.169 4.208 1.00 86.25 96 TYR A C 1
ATOM 680 O O . TYR A 1 96 ? -7.577 -6.795 5.291 1.00 86.25 96 TYR A O 1
ATOM 688 N N . ARG A 1 97 ? -8.633 -8.355 4.036 1.00 76.81 97 ARG A N 1
ATOM 689 C CA . ARG A 1 97 ? -8.800 -9.416 5.050 1.00 76.81 97 ARG A CA 1
ATOM 690 C C . ARG A 1 97 ? -9.271 -8.936 6.420 1.00 76.81 97 ARG A C 1
ATOM 692 O O . ARG A 1 97 ? -8.481 -8.806 7.346 1.00 76.81 97 ARG A O 1
ATOM 699 N N . ALA A 1 98 ? -10.583 -8.746 6.562 1.00 70.56 98 ALA A N 1
ATOM 700 C CA . ALA A 1 98 ? -11.186 -8.301 7.824 1.00 70.56 98 ALA A CA 1
ATOM 701 C C . ALA A 1 98 ? -10.468 -7.060 8.393 1.00 70.56 98 ALA A C 1
ATOM 703 O O . ALA A 1 98 ? -10.174 -6.977 9.587 1.00 70.56 98 ALA A O 1
ATOM 704 N N . SER A 1 99 ? -10.108 -6.147 7.485 1.00 73.56 99 SER A N 1
ATOM 705 C CA . SER A 1 99 ? -9.353 -4.934 7.771 1.00 73.56 99 SER A CA 1
ATOM 706 C C . SER A 1 99 ? -8.060 -5.212 8.527 1.00 73.56 99 SER A C 1
ATOM 708 O O . SER A 1 99 ? -7.782 -4.543 9.508 1.00 73.56 99 SER A O 1
ATOM 710 N N . SER A 1 100 ? -7.290 -6.237 8.144 1.00 80.94 100 SER A N 1
ATOM 711 C CA . SER A 1 100 ? -5.981 -6.552 8.732 1.00 80.94 100 SER A CA 1
ATOM 712 C C . SER A 1 100 ? -4.811 -5.903 8.018 1.00 80.94 100 SER A C 1
ATOM 714 O O . SER A 1 100 ? -3.734 -5.868 8.595 1.00 80.94 100 SER A O 1
ATOM 716 N N . ILE A 1 101 ? -5.030 -5.441 6.794 1.00 87.88 101 ILE A N 1
ATOM 717 C CA . ILE A 1 101 ? -4.055 -4.770 5.944 1.00 87.88 101 ILE A CA 1
ATOM 718 C C . ILE A 1 101 ? -4.771 -3.551 5.367 1.00 87.88 101 ILE A C 1
ATOM 720 O O . ILE A 1 101 ? -5.900 -3.684 4.884 1.00 87.88 101 ILE A O 1
ATOM 724 N N . ALA A 1 102 ? -4.129 -2.390 5.403 1.00 89.62 102 ALA A N 1
ATOM 725 C CA . ALA A 1 102 ? -4.634 -1.182 4.760 1.00 89.62 102 ALA A CA 1
ATOM 726 C C . ALA A 1 102 ? -3.678 -0.742 3.650 1.00 89.62 102 ALA A C 1
ATOM 728 O O . ALA A 1 102 ? -2.462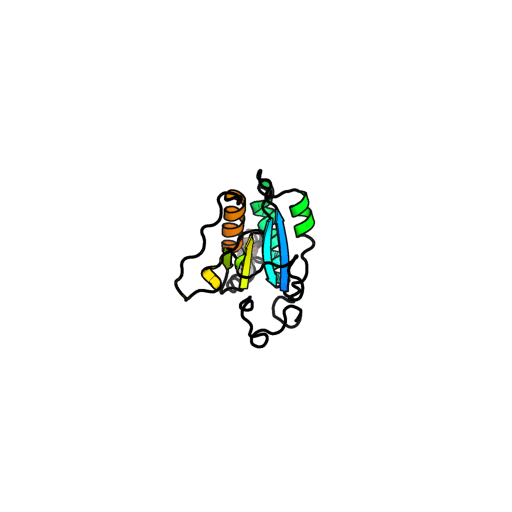 -0.720 3.850 1.00 89.62 102 ALA A O 1
ATOM 729 N N . LEU A 1 103 ? -4.241 -0.400 2.493 1.00 91.44 103 LEU A N 1
ATOM 730 C CA . LEU A 1 103 ? -3.543 0.245 1.387 1.00 91.44 103 LEU A CA 1
ATOM 731 C C . LEU A 1 103 ? -3.985 1.702 1.321 1.00 91.44 103 LEU A C 1
ATOM 733 O O . LEU A 1 103 ? -5.175 1.983 1.176 1.00 91.44 103 LEU A O 1
ATOM 737 N N . SER A 1 104 ? -3.026 2.613 1.385 1.00 90.75 104 SER A N 1
ATOM 738 C CA . SER A 1 104 ? -3.256 4.047 1.289 1.00 90.75 104 SER A CA 1
ATOM 739 C C . SER A 1 104 ? -2.503 4.664 0.121 1.00 90.75 104 SER A C 1
ATOM 741 O O . SER A 1 104 ? -1.516 4.110 -0.376 1.00 90.75 104 SER A O 1
ATOM 743 N N . VAL A 1 105 ? -2.947 5.852 -0.269 1.00 90.94 105 VAL A N 1
ATOM 744 C CA . VAL A 1 105 ? -2.310 6.668 -1.301 1.00 90.94 105 VAL A CA 1
ATOM 745 C C . VAL A 1 105 ? -1.998 8.038 -0.714 1.00 90.94 105 VAL A C 1
ATOM 747 O O . VAL A 1 105 ? -2.895 8.734 -0.238 1.00 90.94 105 VAL A O 1
ATOM 750 N N . ASP A 1 106 ? -0.731 8.444 -0.759 1.00 87.88 106 ASP A N 1
ATOM 751 C CA . ASP A 1 106 ? -0.332 9.768 -0.284 1.00 87.88 106 ASP A CA 1
ATOM 752 C C . ASP A 1 106 ? -0.999 10.846 -1.153 1.00 87.88 106 ASP A C 1
ATOM 754 O O . ASP A 1 106 ? -0.881 10.852 -2.380 1.00 87.88 106 ASP A O 1
ATOM 758 N N . GLY A 1 107 ? -1.703 11.775 -0.502 1.00 84.75 107 GLY A N 1
ATOM 759 C CA . GLY A 1 107 ? -2.424 12.866 -1.164 1.00 84.75 107 GLY A CA 1
ATOM 760 C C . GLY A 1 107 ? -3.864 12.542 -1.574 1.00 84.75 107 GLY A C 1
ATOM 761 O O . GLY A 1 107 ? -4.569 13.449 -2.017 1.00 84.75 107 GLY A O 1
ATOM 762 N N . TYR A 1 108 ? -4.326 11.301 -1.393 1.00 86.81 108 TYR A N 1
ATOM 763 C CA . TYR A 1 108 ? -5.758 10.997 -1.408 1.00 86.81 108 TYR A CA 1
ATOM 764 C C . TYR A 1 108 ? -6.409 11.544 -0.130 1.00 86.81 108 TYR A C 1
ATOM 766 O O . TYR A 1 108 ? -5.774 11.561 0.920 1.00 86.81 108 TYR A O 1
ATOM 774 N N . ASN A 1 109 ? -7.630 12.065 -0.223 1.00 87.81 109 ASN A N 1
ATOM 775 C CA . ASN A 1 109 ? -8.347 12.622 0.921 1.00 87.81 109 ASN A CA 1
ATOM 776 C C . ASN A 1 109 ? -9.839 12.353 0.757 1.00 87.81 109 ASN A C 1
ATOM 778 O O . ASN A 1 109 ? -10.545 13.089 0.060 1.00 87.81 109 ASN A O 1
ATOM 782 N N . ASP A 1 110 ? -10.287 11.286 1.400 1.00 85.50 110 ASP A N 1
ATOM 783 C CA . ASP A 1 110 ? -11.677 10.899 1.448 1.00 85.50 110 ASP A CA 1
ATOM 784 C C . ASP A 1 110 ? -12.383 11.450 2.680 1.00 85.50 110 ASP A C 1
ATOM 786 O O . ASP A 1 110 ? -12.307 10.916 3.786 1.00 85.50 110 ASP A O 1
ATOM 790 N N . THR A 1 111 ? -13.121 12.536 2.480 1.00 85.88 111 THR A N 1
ATOM 791 C CA . THR A 1 111 ? -13.934 13.122 3.550 1.00 85.88 111 THR A CA 1
ATOM 792 C C . THR A 1 111 ? -15.201 12.314 3.860 1.00 85.88 111 THR A C 1
ATOM 794 O O . THR A 1 111 ? -15.881 12.647 4.835 1.00 85.88 111 THR A O 1
ATOM 797 N N . SER A 1 112 ? -15.537 11.281 3.067 1.00 83.31 112 SER A N 1
ATOM 798 C CA . SER A 1 112 ? -16.710 10.421 3.301 1.00 83.31 112 SER A CA 1
ATOM 799 C C . SER A 1 112 ? -16.626 9.699 4.650 1.00 83.31 112 SER A C 1
ATOM 801 O O . SER A 1 112 ? -17.651 9.500 5.299 1.00 83.31 112 SER A O 1
ATOM 803 N N . ILE A 1 113 ? -15.409 9.394 5.117 1.00 80.81 113 ILE A N 1
ATOM 804 C CA . ILE A 1 113 ? -15.157 8.612 6.335 1.00 80.81 113 ILE A CA 1
ATOM 805 C C . ILE A 1 113 ? -15.651 9.296 7.618 1.00 80.81 113 ILE A C 1
ATOM 807 O O . ILE A 1 113 ? -15.863 8.645 8.638 1.00 80.81 113 ILE A O 1
ATOM 811 N N . PHE A 1 114 ? -15.854 10.614 7.573 1.00 82.56 114 PHE A N 1
ATOM 812 C CA . PHE A 1 114 ? -16.404 11.400 8.681 1.00 82.56 114 PHE A CA 1
ATOM 813 C C . PHE A 1 114 ? -17.915 11.625 8.583 1.00 82.56 114 PHE A C 1
ATOM 815 O O . PHE A 1 114 ? -18.498 12.289 9.443 1.00 82.56 114 PHE A O 1
ATOM 822 N N . GLN A 1 115 ? -18.540 11.133 7.517 1.00 85.81 115 GLN A N 1
ATOM 823 C CA . GLN A 1 115 ? -19.963 11.295 7.258 1.00 85.81 115 GLN A CA 1
ATOM 824 C C . GLN A 1 115 ? -20.753 10.084 7.762 1.00 85.81 115 GLN A C 1
ATOM 826 O O . GLN A 1 115 ? -20.226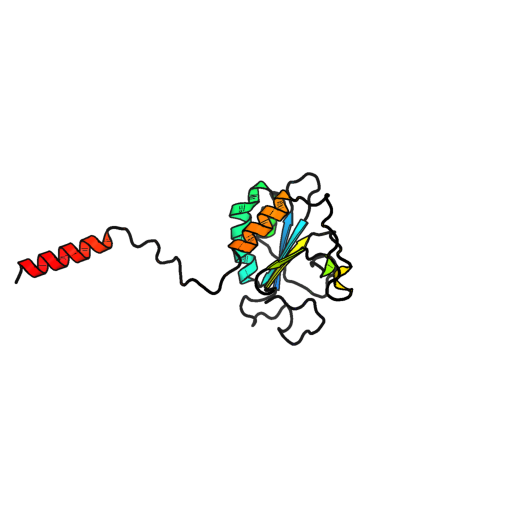 9.166 8.386 1.00 85.81 115 GLN A O 1
ATOM 831 N N . ALA A 1 116 ? -22.064 10.106 7.529 1.00 84.81 116 ALA A N 1
ATOM 832 C CA . ALA A 1 116 ? -22.923 8.983 7.862 1.00 84.81 116 ALA A CA 1
ATOM 833 C C . ALA A 1 116 ? -22.573 7.743 7.024 1.00 84.81 116 ALA A C 1
ATOM 835 O O . ALA A 1 116 ? -22.256 7.848 5.835 1.00 84.81 116 ALA A O 1
ATOM 836 N N . GLU A 1 117 ? -22.717 6.573 7.645 1.00 80.25 117 GLU A N 1
ATOM 837 C CA . GLU A 1 117 ? -22.593 5.268 6.994 1.00 80.25 117 GLU A CA 1
ATOM 838 C C . GLU A 1 117 ? -23.427 5.209 5.705 1.00 80.25 117 GLU A C 1
ATOM 840 O O . GLU A 1 117 ? -24.610 5.561 5.692 1.00 80.25 117 GLU A O 1
ATOM 845 N N . GLY A 1 118 ? -22.805 4.754 4.617 1.00 79.50 118 GLY A N 1
ATOM 846 C CA . GLY A 1 118 ? -23.421 4.709 3.287 1.00 79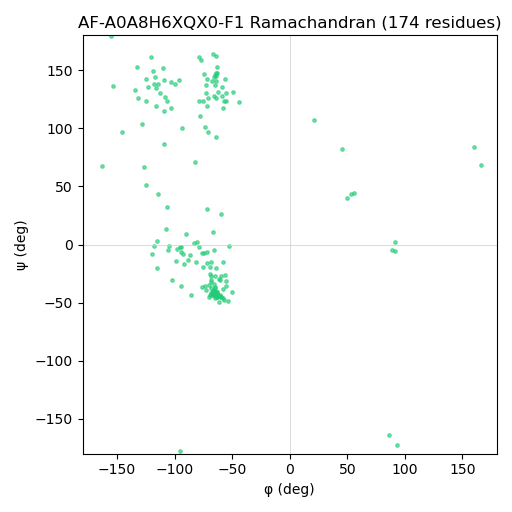.50 118 GLY A CA 1
ATOM 847 C C . GLY A 1 118 ? -23.192 5.954 2.424 1.00 79.50 118 GLY A C 1
ATOM 848 O O . GLY A 1 118 ? -23.688 5.996 1.296 1.00 79.50 118 GLY A O 1
ATOM 849 N N . THR A 1 119 ? -22.435 6.945 2.907 1.00 85.44 119 THR A N 1
ATOM 850 C CA . THR A 1 119 ? -21.897 8.011 2.047 1.00 85.44 119 THR A CA 1
ATOM 851 C C . THR A 1 119 ? -20.896 7.399 1.060 1.00 85.44 119 THR A C 1
ATOM 853 O O . THR A 1 119 ? -20.005 6.679 1.501 1.00 85.44 119 THR A O 1
ATOM 856 N N . PRO A 1 120 ? -21.022 7.641 -0.259 1.00 84.88 120 PRO A N 1
ATOM 857 C CA . PRO A 1 120 ? -20.046 7.156 -1.227 1.00 84.88 120 PRO A CA 1
ATOM 858 C C . PRO A 1 120 ? -18.664 7.778 -1.007 1.00 84.88 120 PRO A C 1
ATOM 860 O O . PRO A 1 120 ? -18.560 8.982 -0.767 1.00 84.88 120 PRO A O 1
ATOM 863 N N . ASP A 1 121 ? -17.634 6.957 -1.167 1.00 84.75 121 ASP A N 1
ATOM 864 C CA . ASP A 1 121 ? -16.230 7.361 -1.115 1.00 84.75 121 ASP A CA 1
ATOM 865 C C . ASP A 1 121 ? -15.876 8.350 -2.232 1.00 84.75 121 ASP A C 1
ATOM 867 O O . ASP A 1 121 ? -16.435 8.312 -3.341 1.00 84.75 121 ASP A O 1
ATOM 871 N N . VAL A 1 122 ? -14.943 9.259 -1.942 1.00 87.56 122 VAL A N 1
ATOM 872 C CA . VAL A 1 122 ? -14.436 10.218 -2.930 1.00 87.56 122 VAL A CA 1
ATOM 873 C C . VAL A 1 122 ? -13.747 9.452 -4.071 1.00 87.56 122 VAL A C 1
ATOM 875 O O . VAL A 1 122 ? -12.903 8.598 -3.839 1.00 87.56 122 VAL A O 1
ATOM 878 N N . PRO A 1 123 ? -14.042 9.733 -5.350 1.00 86.94 123 PRO A N 1
ATOM 879 C CA . PRO A 1 123 ? -13.355 9.049 -6.439 1.00 86.94 123 PRO A CA 1
ATOM 880 C C . PRO A 1 123 ? -11.837 9.264 -6.380 1.00 86.94 123 PRO A C 1
ATOM 882 O O . PRO A 1 123 ? -11.365 10.392 -6.218 1.00 86.94 123 PRO A O 1
ATOM 885 N N . ILE A 1 124 ? -11.069 8.190 -6.577 1.00 84.94 124 ILE A N 1
ATOM 886 C CA . ILE A 1 124 ? -9.606 8.267 -6.646 1.00 84.94 124 ILE A CA 1
ATOM 887 C C . ILE A 1 124 ? -9.218 9.215 -7.793 1.00 84.94 124 ILE A C 1
ATOM 889 O O . ILE A 1 124 ? -9.688 9.035 -8.923 1.00 84.94 124 ILE A O 1
ATOM 893 N N . PRO A 1 125 ? -8.365 10.224 -7.543 1.00 84.81 125 PRO A N 1
ATOM 894 C CA . PRO A 1 125 ? -8.008 11.191 -8.565 1.00 84.81 125 PRO A CA 1
ATOM 895 C C . PRO A 1 125 ? -7.224 10.526 -9.701 1.00 84.81 125 PRO A C 1
ATOM 897 O O . PRO A 1 125 ? -6.369 9.670 -9.480 1.00 84.81 125 PRO A O 1
ATOM 900 N N . SER A 1 126 ? -7.454 10.983 -10.934 1.00 81.44 126 SER A N 1
ATOM 901 C CA . SER A 1 126 ? -6.793 10.461 -12.143 1.00 81.44 126 SER A CA 1
ATOM 902 C C . SER A 1 126 ? -5.280 10.714 -12.192 1.00 81.44 126 SER A C 1
ATOM 904 O O . SER A 1 126 ? -4.611 10.302 -13.135 1.00 81.44 126 SER A O 1
ATOM 906 N N . THR A 1 127 ? -4.740 11.444 -11.216 1.00 81.56 127 THR A N 1
ATOM 907 C CA . THR A 1 127 ? -3.303 11.657 -11.033 1.00 81.56 127 THR A CA 1
ATOM 908 C C . THR A 1 127 ? -2.606 10.430 -10.448 1.00 81.56 127 THR A C 1
ATOM 910 O O . THR A 1 127 ? -1.388 10.315 -10.604 1.00 81.56 127 THR A O 1
ATOM 913 N N . VAL A 1 128 ? -3.360 9.522 -9.815 1.00 86.94 128 VAL A N 1
ATOM 914 C CA . VAL A 1 128 ? -2.862 8.264 -9.252 1.00 86.94 128 VAL A CA 1
ATOM 915 C C . VAL A 1 128 ? -2.521 7.279 -10.362 1.00 86.94 128 VAL A C 1
ATOM 917 O O . VAL A 1 128 ? -3.271 7.120 -11.325 1.00 86.94 128 VAL A O 1
ATOM 920 N N . ASP A 1 129 ? -1.386 6.594 -10.222 1.00 90.12 129 ASP A N 1
ATOM 921 C CA . ASP A 1 129 ? -0.991 5.547 -11.157 1.00 90.12 129 ASP A CA 1
ATOM 922 C C . ASP A 1 129 ? -1.892 4.313 -10.982 1.00 90.12 129 ASP A C 1
ATOM 924 O O . ASP A 1 129 ? -1.672 3.466 -10.112 1.00 90.12 129 ASP A O 1
ATOM 928 N N . ALA A 1 130 ? -2.920 4.222 -11.827 1.00 88.94 130 ALA A N 1
ATOM 929 C CA . ALA A 1 130 ? -3.884 3.127 -11.812 1.00 88.94 130 ALA A CA 1
ATOM 930 C C . ALA A 1 130 ? -3.237 1.756 -12.076 1.00 88.94 130 ALA A C 1
ATOM 932 O O . ALA A 1 130 ? -3.714 0.755 -11.552 1.00 88.94 130 ALA A O 1
ATOM 933 N N . THR A 1 131 ? -2.139 1.701 -12.838 1.00 90.62 131 THR A N 1
ATOM 934 C CA . THR A 1 131 ? -1.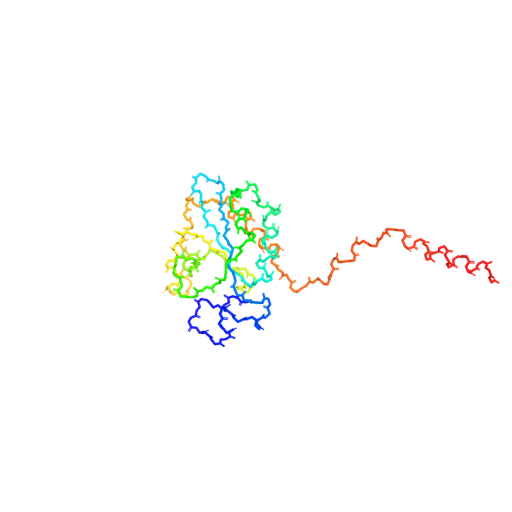437 0.443 -13.147 1.00 90.62 131 THR A CA 1
ATOM 935 C C . THR A 1 131 ? -0.744 -0.095 -11.902 1.00 90.62 131 THR A C 1
ATOM 937 O O . THR A 1 131 ? -0.842 -1.278 -11.577 1.00 90.62 131 THR A O 1
ATOM 940 N N . THR A 1 132 ? -0.062 0.793 -11.174 1.00 91.31 132 THR A N 1
ATOM 941 C CA . THR A 1 132 ? 0.591 0.437 -9.911 1.00 91.31 132 THR A CA 1
ATOM 942 C C . THR A 1 132 ? -0.449 0.078 -8.852 1.00 91.31 132 THR A C 1
ATOM 944 O O . THR A 1 132 ? -0.291 -0.927 -8.159 1.00 91.31 132 THR A O 1
ATOM 947 N N . LEU A 1 133 ? -1.535 0.854 -8.760 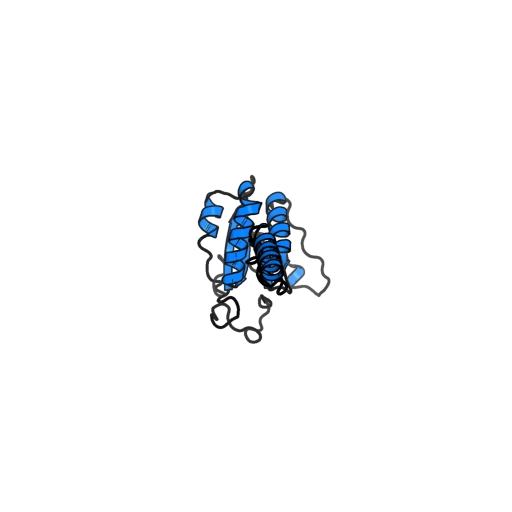1.00 91.56 133 LEU A N 1
ATOM 948 C CA . LEU A 1 133 ? -2.629 0.591 -7.828 1.00 91.56 133 LEU A CA 1
ATOM 949 C C . LEU A 1 133 ? -3.288 -0.773 -8.084 1.00 91.56 133 LEU A C 1
ATOM 951 O O . LEU A 1 133 ? -3.512 -1.520 -7.134 1.00 91.56 133 LEU A O 1
ATOM 955 N N . ASP A 1 134 ? -3.560 -1.118 -9.343 1.00 92.31 134 ASP A N 1
ATOM 956 C CA . ASP A 1 134 ? -4.143 -2.409 -9.722 1.00 92.31 134 ASP A CA 1
ATOM 957 C C . ASP A 1 134 ? -3.197 -3.574 -9.396 1.00 92.31 134 ASP A C 1
ATOM 959 O O . ASP A 1 134 ? -3.611 -4.551 -8.769 1.00 92.31 134 ASP A O 1
ATOM 963 N N . CYS A 1 135 ? -1.900 -3.436 -9.701 1.00 92.31 135 CYS A N 1
ATOM 964 C CA . CYS A 1 135 ? -0.910 -4.455 -9.349 1.00 92.31 135 CYS A CA 1
ATOM 965 C C . CYS A 1 135 ? -0.844 -4.697 -7.835 1.00 92.31 135 CYS A C 1
ATOM 967 O O . CYS A 1 135 ? -0.843 -5.846 -7.380 1.00 92.31 135 CYS A O 1
ATOM 969 N N . LEU A 1 136 ? -0.822 -3.621 -7.040 1.00 92.00 136 LEU A N 1
ATOM 970 C CA . LEU A 1 136 ? -0.835 -3.713 -5.581 1.00 92.00 136 LEU A CA 1
ATOM 971 C C . LEU A 1 136 ? -2.133 -4.352 -5.079 1.00 92.00 136 LEU A C 1
ATOM 973 O O . LEU A 1 136 ? -2.073 -5.250 -4.242 1.00 92.00 136 LEU A O 1
ATOM 977 N N . ASN A 1 137 ? -3.287 -3.948 -5.612 1.00 92.75 137 ASN A N 1
ATOM 978 C CA . ASN A 1 137 ? -4.587 -4.479 -5.209 1.00 92.75 137 ASN A CA 1
ATOM 979 C C . ASN A 1 137 ? -4.696 -5.987 -5.469 1.00 92.75 137 ASN A C 1
ATOM 981 O O . ASN A 1 137 ? -4.993 -6.762 -4.555 1.00 92.75 137 ASN A O 1
ATOM 985 N N . GLN A 1 138 ? -4.347 -6.430 -6.677 1.00 90.50 138 GLN A N 1
ATOM 986 C CA . GLN A 1 138 ? -4.349 -7.851 -7.026 1.00 90.50 138 GLN A CA 1
ATOM 987 C C . GLN A 1 138 ? -3.347 -8.643 -6.182 1.00 90.50 138 GLN A C 1
ATOM 989 O O . GLN A 1 138 ? -3.683 -9.699 -5.639 1.00 90.50 138 GLN A O 1
ATOM 994 N N . THR A 1 139 ? -2.129 -8.120 -6.016 1.00 91.06 139 THR A N 1
ATOM 995 C CA . THR A 1 139 ? -1.081 -8.809 -5.255 1.00 91.06 139 THR A CA 1
ATOM 996 C C . THR A 1 139 ? -1.463 -8.946 -3.788 1.00 91.06 139 THR A C 1
ATOM 998 O O . THR A 1 139 ? -1.345 -10.037 -3.238 1.00 91.06 139 THR A O 1
ATOM 1001 N N . ILE A 1 140 ? -1.966 -7.889 -3.145 1.00 89.62 140 ILE A N 1
ATOM 1002 C CA . ILE A 1 140 ? -2.403 -7.949 -1.744 1.00 89.62 140 ILE A CA 1
ATOM 1003 C C . ILE A 1 140 ? -3.633 -8.854 -1.615 1.00 89.62 140 ILE A C 1
ATOM 1005 O O . ILE A 1 140 ? -3.690 -9.668 -0.694 1.00 89.62 140 ILE A O 1
ATOM 1009 N N . GLY A 1 141 ? -4.586 -8.784 -2.548 1.00 86.00 141 GLY A N 1
ATOM 1010 C CA . GLY A 1 141 ? -5.771 -9.646 -2.555 1.00 86.00 141 GLY A CA 1
ATOM 1011 C C . GLY A 1 141 ? -5.438 -11.143 -2.598 1.00 86.00 141 GLY A C 1
ATOM 1012 O O . GLY A 1 141 ? -6.078 -11.937 -1.901 1.00 86.00 141 GLY A O 1
ATOM 1013 N N . LEU A 1 142 ? -4.408 -11.523 -3.360 1.00 84.31 142 LEU A N 1
ATOM 1014 C CA . LEU A 1 142 ? -3.952 -12.910 -3.496 1.00 84.31 142 LEU A CA 1
ATOM 1015 C C . LEU A 1 142 ? -2.974 -13.336 -2.391 1.00 84.31 142 LEU A C 1
ATOM 1017 O O . LEU A 1 142 ? -3.089 -14.441 -1.861 1.00 84.31 142 LEU A O 1
ATOM 1021 N N . ALA A 1 143 ? -2.016 -12.476 -2.045 1.00 83.38 143 ALA A N 1
ATOM 1022 C CA . ALA A 1 143 ? -0.918 -12.792 -1.132 1.00 83.38 143 ALA A CA 1
ATOM 1023 C C . ALA A 1 143 ? -1.246 -12.528 0.343 1.00 83.38 143 ALA A C 1
ATOM 1025 O O . ALA A 1 143 ? -0.511 -12.995 1.216 1.00 83.38 143 ALA A O 1
ATOM 1026 N N . ALA A 1 144 ? -2.332 -11.809 0.655 1.00 76.00 144 ALA A N 1
ATOM 1027 C CA . ALA A 1 144 ? -2.770 -11.654 2.035 1.00 76.00 144 ALA A CA 1
ATOM 1028 C C . ALA A 1 144 ? -3.005 -13.051 2.644 1.00 76.00 144 ALA A C 1
ATOM 1030 O O . ALA A 1 144 ? -3.827 -13.804 2.107 1.00 76.00 144 ALA A O 1
ATOM 1031 N N . PRO A 1 145 ? -2.351 -13.412 3.763 1.00 63.03 145 PRO A N 1
ATOM 1032 C CA . PRO A 1 145 ? -2.422 -14.764 4.311 1.00 63.03 145 PRO A CA 1
ATOM 1033 C C . PRO A 1 145 ? -3.862 -15.192 4.621 1.00 63.03 145 PRO A C 1
ATOM 1035 O O . PRO A 1 145 ? -4.535 -14.591 5.458 1.00 63.03 145 PRO A O 1
ATOM 1038 N N . LEU A 1 146 ? -4.347 -16.236 3.944 1.00 50.72 146 LEU A N 1
ATOM 1039 C CA . LEU A 1 146 ? -5.478 -17.029 4.423 1.00 50.72 146 LEU A CA 1
ATOM 1040 C C . LEU A 1 146 ? -4.942 -17.904 5.549 1.00 50.72 146 LEU A C 1
ATOM 1042 O O . LEU A 1 146 ? -4.028 -18.695 5.325 1.00 50.72 146 LEU A O 1
ATOM 1046 N N . ILE A 1 147 ? -5.520 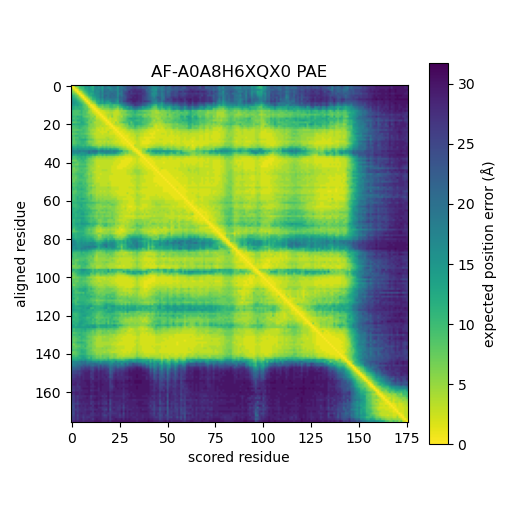-17.827 6.745 1.00 47.06 147 ILE A N 1
ATOM 1047 C CA . ILE A 1 147 ? -5.415 -18.956 7.671 1.00 47.06 147 ILE A CA 1
ATOM 1048 C C . ILE A 1 147 ? -6.162 -20.114 6.987 1.00 47.06 147 ILE A C 1
ATOM 1050 O O . ILE A 1 147 ? -7.385 -20.191 7.046 1.00 47.06 147 ILE A O 1
ATOM 1054 N N . GLY A 1 148 ? -5.440 -20.936 6.225 1.00 43.19 148 GLY A N 1
ATOM 1055 C CA . GLY A 1 148 ? -6.029 -21.966 5.372 1.00 43.19 148 GLY A CA 1
ATOM 1056 C C . GLY A 1 148 ? -5.038 -22.535 4.365 1.00 43.19 148 GLY A C 1
ATOM 1057 O O . GLY A 1 148 ? -5.178 -22.316 3.168 1.00 43.19 148 GLY A O 1
ATOM 1058 N N . GLY A 1 149 ? -4.037 -23.265 4.857 1.00 33.72 149 GLY A N 1
ATOM 1059 C CA . GLY A 1 149 ? -3.132 -24.037 4.013 1.00 33.72 149 GLY A CA 1
ATOM 1060 C C . GLY A 1 149 ? -1.835 -24.372 4.727 1.00 33.72 149 GLY A C 1
ATOM 1061 O O . GLY A 1 149 ? -0.840 -23.672 4.588 1.00 33.72 149 GLY A O 1
ATOM 1062 N N . VAL A 1 150 ? -1.856 -25.446 5.509 1.00 39.53 150 VAL A N 1
ATOM 1063 C CA . VAL A 1 150 ? -0.656 -26.129 5.993 1.00 39.53 150 VAL A CA 1
ATOM 1064 C C . VAL A 1 150 ? 0.361 -26.269 4.848 1.00 39.53 150 VAL A C 1
ATOM 1066 O O . VAL A 1 150 ? 0.050 -26.832 3.806 1.00 39.53 150 VAL A O 1
ATOM 1069 N N . GLY A 1 151 ? 1.556 -25.722 5.077 1.00 41.50 151 GLY A N 1
ATOM 1070 C CA . GLY A 1 151 ? 2.821 -25.921 4.368 1.00 41.50 151 GLY A CA 1
ATOM 1071 C C . GLY A 1 151 ? 2.806 -26.470 2.938 1.00 41.50 151 GLY A C 1
ATOM 1072 O O . GLY A 1 151 ? 2.841 -27.680 2.729 1.00 41.50 151 GLY A O 1
ATOM 1073 N N . SER A 1 152 ? 3.085 -25.603 1.967 1.00 43.81 152 SER A N 1
ATOM 1074 C CA . SER A 1 152 ? 3.747 -25.984 0.708 1.00 43.81 152 SER A CA 1
ATOM 1075 C C . SER A 1 152 ? 5.240 -26.327 0.903 1.00 43.81 152 SER A C 1
ATOM 1077 O O . SER A 1 152 ? 6.049 -26.184 -0.004 1.00 43.81 152 SER A O 1
ATOM 1079 N N . GLN A 1 153 ? 5.614 -26.846 2.078 1.00 45.75 153 GLN A N 1
ATOM 1080 C CA . GLN A 1 153 ? 6.873 -27.570 2.287 1.00 45.75 153 GLN A CA 1
ATOM 1081 C C . GLN A 1 153 ? 6.787 -29.025 1.774 1.00 45.75 153 GLN A C 1
ATOM 1083 O O . GLN A 1 153 ? 7.781 -29.740 1.797 1.00 45.75 153 GLN A O 1
ATOM 1088 N N . TRP A 1 154 ? 5.624 -29.460 1.268 1.00 43.69 154 TRP A N 1
ATOM 1089 C CA . TRP A 1 154 ? 5.386 -30.826 0.776 1.00 43.69 154 TRP A CA 1
ATOM 1090 C C . TRP A 1 154 ? 5.285 -30.955 -0.755 1.00 43.69 154 TRP A C 1
ATOM 1092 O O . TRP A 1 154 ? 4.884 -32.002 -1.253 1.00 43.69 154 TRP A O 1
ATOM 1102 N N . ALA A 1 155 ? 5.672 -29.936 -1.530 1.00 47.69 155 ALA A N 1
ATOM 1103 C CA . ALA A 1 155 ? 5.677 -30.018 -3.000 1.00 47.69 155 ALA A CA 1
ATOM 1104 C C . ALA A 1 155 ? 7.006 -30.523 -3.603 1.00 47.69 155 ALA A C 1
ATOM 1106 O O . ALA A 1 155 ? 7.180 -30.496 -4.816 1.00 47.69 155 ALA A O 1
ATOM 1107 N N . ALA A 1 156 ? 7.938 -31.004 -2.778 1.00 50.44 156 ALA A N 1
ATOM 1108 C CA . ALA A 1 156 ? 9.172 -31.638 -3.238 1.00 50.44 156 ALA A CA 1
ATOM 1109 C C . ALA A 1 156 ? 9.323 -33.043 -2.644 1.00 50.44 156 ALA A C 1
ATOM 1111 O O . ALA A 1 156 ? 10.361 -33.389 -2.088 1.00 50.44 156 ALA A O 1
ATOM 1112 N N . ILE A 1 157 ? 8.287 -33.876 -2.763 1.00 51.78 157 ILE A N 1
ATOM 1113 C CA . ILE A 1 157 ? 8.540 -35.316 -2.810 1.00 51.78 157 ILE A CA 1
ATOM 1114 C C . ILE A 1 157 ? 9.032 -35.570 -4.239 1.00 51.78 157 ILE A C 1
ATOM 1116 O O . ILE A 1 157 ? 8.242 -35.402 -5.169 1.00 51.78 157 ILE A O 1
ATOM 1120 N N . PRO A 1 158 ? 10.314 -35.905 -4.472 1.00 57.66 158 PRO A N 1
ATOM 1121 C CA . PRO A 1 158 ? 10.748 -36.290 -5.805 1.00 57.66 158 PRO A CA 1
ATOM 1122 C C . PRO A 1 158 ? 9.860 -37.444 -6.278 1.00 57.66 158 PRO A C 1
ATOM 1124 O O . PRO A 1 158 ? 9.682 -38.425 -5.551 1.00 57.66 158 PRO A O 1
ATOM 1127 N N . ASN A 1 159 ? 9.321 -37.326 -7.495 1.00 58.44 159 ASN A N 1
ATOM 1128 C CA . ASN A 1 159 ? 8.325 -38.218 -8.116 1.00 58.44 159 ASN A CA 1
ATOM 1129 C C . ASN A 1 159 ? 8.687 -39.727 -8.127 1.00 58.44 159 ASN A C 1
ATOM 1131 O O . ASN A 1 159 ? 7.896 -40.546 -8.580 1.00 58.44 159 ASN A O 1
ATOM 1135 N N . ASN A 1 160 ? 9.858 -40.114 -7.614 1.00 57.25 160 ASN A N 1
ATOM 1136 C CA . ASN A 1 160 ? 10.396 -41.470 -7.612 1.00 57.25 160 ASN A CA 1
ATOM 1137 C C . ASN A 1 160 ? 10.343 -42.189 -6.247 1.00 57.25 160 ASN A C 1
ATOM 1139 O O . ASN A 1 160 ? 10.662 -43.376 -6.192 1.00 57.25 160 ASN A O 1
ATOM 1143 N N . MET A 1 161 ? 9.925 -41.544 -5.147 1.00 60.88 161 MET A N 1
ATOM 1144 C CA . MET A 1 161 ? 9.858 -42.228 -3.837 1.00 60.88 161 MET A CA 1
ATOM 1145 C C . MET A 1 161 ? 8.768 -43.313 -3.761 1.00 60.88 161 MET A C 1
ATOM 1147 O O . MET A 1 161 ? 8.941 -44.292 -3.038 1.00 60.88 161 MET A O 1
ATOM 1151 N N . GLY A 1 162 ? 7.690 -43.204 -4.545 1.00 62.00 162 GLY A N 1
ATOM 1152 C CA . GLY A 1 162 ? 6.655 -44.247 -4.619 1.00 62.00 162 GLY A CA 1
ATOM 1153 C C . GLY A 1 162 ? 7.135 -45.548 -5.277 1.00 62.00 162 GLY A C 1
ATOM 1154 O O . GLY A 1 162 ? 6.704 -46.635 -4.896 1.00 62.00 162 GLY A O 1
ATOM 1155 N N . LEU A 1 163 ? 8.080 -45.461 -6.220 1.00 65.06 163 LEU A N 1
ATOM 1156 C CA . LEU A 1 163 ? 8.610 -46.626 -6.936 1.00 65.06 163 LEU A CA 1
ATOM 1157 C C . LEU A 1 163 ? 9.536 -47.476 -6.059 1.00 65.06 163 LEU A C 1
ATOM 1159 O O . LEU A 1 163 ? 9.494 -48.700 -6.143 1.00 65.06 163 LEU A O 1
ATOM 1163 N N . LEU A 1 164 ? 10.319 -46.853 -5.173 1.00 68.75 164 LEU A N 1
ATOM 1164 C CA . LEU A 1 164 ? 11.194 -47.582 -4.247 1.00 68.75 164 LEU A CA 1
ATOM 1165 C C . LEU A 1 164 ? 10.392 -48.436 -3.252 1.00 68.75 164 LEU A C 1
ATOM 1167 O O . LEU A 1 164 ? 10.787 -49.563 -2.958 1.00 68.75 164 LEU A O 1
ATOM 1171 N N . GLY A 1 165 ? 9.238 -47.939 -2.793 1.00 72.75 165 GLY A N 1
ATOM 1172 C CA . GLY A 1 165 ? 8.332 -48.700 -1.927 1.00 72.75 165 GLY A CA 1
ATOM 1173 C C . GLY A 1 165 ? 7.724 -49.922 -2.622 1.00 72.75 165 GLY A C 1
ATOM 1174 O O . GLY A 1 165 ? 7.680 -51.003 -2.037 1.00 72.75 165 GLY A O 1
ATOM 1175 N N . LEU A 1 166 ? 7.316 -49.785 -3.890 1.00 74.50 166 LEU A N 1
ATOM 1176 C CA . LEU A 1 166 ? 6.769 -50.903 -4.668 1.00 74.50 166 LEU A CA 1
ATOM 1177 C C . LEU A 1 166 ? 7.828 -51.966 -4.983 1.00 74.50 166 LEU A C 1
ATOM 1179 O O . LEU A 1 166 ? 7.554 -53.155 -4.844 1.00 74.50 166 LEU A O 1
ATOM 1183 N N . VAL A 1 167 ? 9.047 -51.556 -5.346 1.00 79.62 167 VAL A N 1
ATOM 1184 C CA . VAL A 1 167 ? 10.151 -52.496 -5.604 1.00 79.62 167 VAL A CA 1
ATOM 1185 C C . VAL A 1 167 ? 10.510 -53.282 -4.341 1.00 79.62 167 VAL A C 1
ATOM 1187 O O . VAL A 1 167 ? 10.711 -54.492 -4.416 1.00 79.62 167 VAL A O 1
ATOM 1190 N N . TRP A 1 168 ? 10.536 -52.628 -3.176 1.00 78.25 168 TRP A N 1
ATOM 1191 C CA . TRP A 1 168 ? 10.852 -53.294 -1.911 1.00 78.25 168 TRP A CA 1
ATOM 1192 C C . TRP A 1 168 ? 9.789 -54.323 -1.500 1.00 78.25 168 TRP A C 1
ATOM 1194 O O . TRP A 1 168 ? 10.138 -55.425 -1.079 1.00 78.25 168 TRP A O 1
ATOM 1204 N N . LEU A 1 169 ? 8.502 -54.008 -1.686 1.00 79.94 169 LEU A N 1
ATOM 1205 C CA . LEU A 1 169 ? 7.403 -54.937 -1.400 1.00 79.94 169 LEU A CA 1
ATOM 1206 C C . LEU A 1 169 ? 7.405 -56.152 -2.336 1.00 79.94 169 LEU A C 1
ATOM 1208 O O . LEU A 1 169 ? 7.222 -57.277 -1.871 1.00 79.94 169 LEU A O 1
ATOM 1212 N N . VAL A 1 170 ? 7.664 -55.948 -3.633 1.00 81.25 170 VAL A N 1
ATOM 1213 C CA . VAL A 1 170 ? 7.781 -57.056 -4.595 1.00 81.25 170 VAL A CA 1
ATOM 1214 C C . VAL A 1 170 ? 8.978 -57.942 -4.249 1.00 81.25 170 VAL A C 1
ATOM 1216 O O . VAL A 1 170 ? 8.842 -59.165 -4.216 1.00 81.25 170 VAL A O 1
ATOM 1219 N N . TRP A 1 171 ? 10.123 -57.342 -3.916 1.00 79.44 171 TRP A N 1
ATOM 1220 C CA . TRP A 1 171 ? 11.317 -58.081 -3.509 1.00 79.44 171 TRP A CA 1
ATOM 1221 C C . TRP A 1 171 ? 11.067 -58.945 -2.267 1.00 79.44 171 TRP A C 1
ATOM 1223 O O . TRP A 1 171 ? 11.416 -60.122 -2.263 1.00 79.44 171 TRP A O 1
ATOM 1233 N N . PHE A 1 172 ? 10.411 -58.397 -1.239 1.00 77.12 172 PHE A N 1
ATOM 1234 C CA . PHE A 1 172 ? 10.062 -59.159 -0.036 1.00 77.12 172 PHE A CA 1
ATOM 1235 C C . PHE A 1 172 ? 9.060 -60.282 -0.321 1.00 77.12 172 PHE A C 1
ATOM 1237 O O . PHE A 1 172 ? 9.195 -61.369 0.234 1.00 77.12 172 PHE A O 1
ATOM 1244 N N . SER A 1 173 ? 8.094 -60.051 -1.215 1.00 74.75 173 SER A N 1
ATOM 1245 C CA . SER A 1 173 ? 7.113 -61.073 -1.602 1.00 74.75 173 SER A CA 1
ATOM 1246 C C . SER A 1 173 ? 7.697 -62.228 -2.420 1.00 74.75 173 SER A C 1
ATOM 1248 O O . SER A 1 173 ? 7.077 -63.281 -2.484 1.00 74.75 173 SER A O 1
ATOM 1250 N N . MET A 1 174 ? 8.871 -62.049 -3.038 1.00 73.12 174 MET A N 1
ATOM 1251 C CA . MET A 1 174 ? 9.571 -63.113 -3.771 1.00 73.12 174 MET A CA 1
ATOM 1252 C C . MET A 1 174 ? 10.614 -63.861 -2.926 1.00 73.12 174 MET A C 1
ATOM 1254 O O . MET A 1 174 ? 11.199 -64.828 -3.408 1.00 73.12 174 MET A O 1
ATOM 1258 N N . LEU A 1 175 ? 10.877 -63.408 -1.696 1.00 73.19 175 LEU A N 1
ATOM 1259 C CA . LEU A 1 175 ? 11.871 -63.990 -0.782 1.00 73.19 175 LEU A CA 1
ATOM 1260 C C . LEU A 1 175 ? 11.244 -64.806 0.363 1.00 73.19 175 LEU A C 1
ATOM 1262 O O . LEU A 1 175 ? 11.980 -65.373 1.173 1.00 73.19 175 LEU A O 1
ATOM 1266 N N . MET A 1 176 ? 9.910 -64.876 0.413 1.00 62.47 176 MET A N 1
ATOM 1267 C CA . MET A 1 176 ? 9.129 -65.851 1.185 1.00 62.47 176 MET A CA 1
ATOM 1268 C C . MET A 1 176 ? 8.539 -66.901 0.249 1.00 62.47 176 MET A C 1
ATOM 1270 O O . MET A 1 176 ? 8.439 -68.065 0.691 1.00 62.47 176 MET A O 1
#